Protein AF-M1ES53-F1 (afdb_monomer_lite)

Radius of gyration: 24.57 Å; chains: 1; bounding box: 53×30×74 Å

Organism: Mustela putorius furo (NCBI:txid9669)

Secondary structure (DSSP, 8-state):
-HHHHHHHHHHHHHHHHHHHHHHHHHHHHHHHHHHHHS--SS-TTTTTT-EEEGGGGSSS-TT-SS-EEEHHHHHHHHT-HHHHHHHHHHHHHHHHHHHHHHHHHHHHHHHHHHHHHHHHHHHHHHH--

Foldseek 3Di:
DLVVLVVVLVVLVVVLVVLVLVLVLLVVLLVLLVVLVPPPVDDQVVQQPRKDFQCVSVPDDPPDPPRMDTHPRSNVVNPDPVSVVVNVVSVVSSVVSVVSSVVSVVVSVVVVVVVVVVVVVVVVVVVVD

Sequence (129 aa):
FVFLTYVLGVAWLGVFGFSAVPVFMFYNIWSTCEVIKSPQTNGTAAVEQICVDIRQYGIIPWNAFPGKICGSALENICNTNEFYMSYHLFIVACAGAGATVVALLIYMMATTYNYAVLKFKSREDCCTK

Structure (mmCIF, N/CA/C/O backbone):
data_AF-M1ES53-F1
#
_entry.id   AF-M1ES53-F1
#
loop_
_atom_site.group_PDB
_atom_site.id
_atom_site.type_symbol
_atom_site.label_atom_id
_atom_site.label_alt_id
_atom_site.label_comp_id
_atom_site.label_asym_id
_atom_site.label_entity_id
_atom_site.label_seq_id
_atom_site.pdbx_PDB_ins_code
_atom_site.Cartn_x
_atom_site.Cartn_y
_atom_site.Cartn_z
_atom_site.occupancy
_atom_site.B_iso_or_equiv
_atom_site.auth_seq_id
_atom_site.auth_comp_id
_atom_site.auth_asym_id
_atom_site.auth_atom_id
_atom_site.pdbx_PDB_model_num
ATOM 1 N N . PHE A 1 1 ? 14.698 -7.957 -22.490 1.00 77.38 1 PHE A N 1
ATOM 2 C CA . PHE A 1 1 ? 14.964 -6.879 -21.519 1.00 77.38 1 PHE A CA 1
ATOM 3 C C . PHE A 1 1 ? 13.811 -5.869 -21.454 1.00 77.38 1 PHE A C 1
ATOM 5 O O . PHE A 1 1 ? 13.119 -5.868 -20.449 1.00 77.38 1 PHE A O 1
ATOM 12 N N . VAL A 1 2 ? 13.493 -5.138 -22.536 1.00 81.38 2 VAL A N 1
ATOM 13 C CA . VAL A 1 2 ? 12.355 -4.178 -22.594 1.00 81.38 2 VAL A CA 1
ATOM 14 C C . VAL A 1 2 ? 10.993 -4.805 -22.240 1.00 81.38 2 VAL A C 1
ATOM 16 O O . VAL A 1 2 ? 10.196 -4.212 -21.520 1.00 81.38 2 VAL A O 1
ATOM 19 N N . PHE A 1 3 ? 10.739 -6.035 -22.695 1.00 84.06 3 PHE A N 1
ATOM 20 C CA . PHE A 1 3 ? 9.517 -6.768 -22.346 1.00 84.06 3 PHE A CA 1
ATOM 21 C C . PHE A 1 3 ? 9.392 -7.027 -20.833 1.00 84.06 3 PHE A C 1
ATOM 23 O O . PHE A 1 3 ? 8.334 -6.807 -20.254 1.00 84.06 3 PHE A O 1
ATOM 30 N N . LEU A 1 4 ? 10.488 -7.424 -20.172 1.00 87.44 4 LEU A N 1
ATOM 31 C CA . LEU A 1 4 ? 10.495 -7.701 -18.730 1.00 87.44 4 LEU A CA 1
ATOM 32 C C . LEU A 1 4 ? 10.243 -6.433 -17.915 1.00 87.44 4 LEU A C 1
ATOM 34 O O . LEU A 1 4 ? 9.462 -6.465 -16.972 1.00 87.44 4 LEU A O 1
ATOM 38 N N . THR A 1 5 ? 10.856 -5.310 -18.295 1.00 86.81 5 THR A N 1
ATOM 39 C CA . THR A 1 5 ? 10.650 -4.027 -17.608 1.00 86.81 5 THR A CA 1
ATOM 40 C C . THR A 1 5 ? 9.227 -3.504 -17.773 1.00 86.81 5 THR A C 1
ATOM 42 O O . THR A 1 5 ? 8.697 -2.899 -16.848 1.00 86.81 5 THR A O 1
ATOM 45 N N . TYR A 1 6 ? 8.585 -3.776 -18.913 1.00 87.94 6 TYR A N 1
ATOM 46 C CA . TYR A 1 6 ? 7.183 -3.425 -19.138 1.00 87.94 6 TYR A CA 1
ATOM 47 C C . TYR A 1 6 ? 6.237 -4.259 -18.264 1.00 87.94 6 TYR A C 1
ATOM 49 O O . TYR A 1 6 ? 5.409 -3.698 -17.552 1.00 87.94 6 TYR A O 1
ATOM 57 N N . VAL A 1 7 ? 6.405 -5.588 -18.252 1.00 92.75 7 VAL A N 1
ATOM 58 C CA . VAL A 1 7 ? 5.613 -6.487 -17.393 1.00 92.75 7 VAL A CA 1
ATOM 59 C C . VAL A 1 7 ? 5.801 -6.130 -15.918 1.00 92.75 7 VAL A C 1
ATOM 61 O O . VAL A 1 7 ? 4.825 -6.030 -15.178 1.00 92.75 7 VAL A O 1
ATOM 64 N N . LEU A 1 8 ? 7.044 -5.872 -15.504 1.00 91.81 8 LEU A N 1
ATOM 65 C CA . LEU A 1 8 ? 7.364 -5.441 -14.148 1.00 91.81 8 LEU A CA 1
ATOM 66 C C . LEU A 1 8 ? 6.706 -4.092 -13.818 1.00 91.81 8 LEU A C 1
ATOM 68 O O . LEU A 1 8 ? 6.126 -3.948 -12.748 1.00 91.81 8 LEU A O 1
ATOM 72 N N . GLY A 1 9 ? 6.727 -3.129 -14.744 1.00 91.69 9 GLY A N 1
ATOM 73 C CA . GLY A 1 9 ? 6.070 -1.831 -14.576 1.00 91.69 9 GLY A CA 1
ATOM 74 C C . GLY A 1 9 ? 4.558 -1.947 -14.380 1.00 91.69 9 GLY A C 1
ATOM 75 O O . GLY A 1 9 ? 4.015 -1.346 -13.457 1.00 91.69 9 GLY A O 1
ATOM 76 N N . VAL A 1 10 ? 3.883 -2.768 -15.190 1.00 93.62 10 VAL A N 1
ATOM 77 C CA . VAL A 1 10 ? 2.440 -3.029 -15.042 1.00 93.62 10 VAL A CA 1
ATOM 78 C C . VAL A 1 10 ? 2.138 -3.722 -13.712 1.00 93.62 10 VAL A C 1
ATOM 80 O O . VAL A 1 10 ? 1.186 -3.343 -13.030 1.00 93.62 10 VAL A O 1
ATOM 83 N N . ALA A 1 11 ? 2.963 -4.692 -13.305 1.00 95.31 11 ALA A N 1
ATOM 84 C CA . ALA A 1 11 ? 2.803 -5.375 -12.024 1.00 95.31 11 ALA A CA 1
ATOM 85 C C . ALA A 1 11 ? 2.896 -4.395 -10.841 1.00 95.31 11 ALA A C 1
ATOM 87 O O . ALA A 1 11 ? 2.007 -4.380 -9.991 1.00 95.31 11 ALA A O 1
ATOM 88 N N . TRP A 1 12 ? 3.913 -3.528 -10.812 1.00 94.62 12 TRP A N 1
ATOM 89 C CA . TRP A 1 12 ? 4.075 -2.532 -9.746 1.00 94.62 12 TRP A CA 1
ATOM 90 C C . TRP A 1 12 ? 3.012 -1.434 -9.769 1.00 94.62 12 TRP A C 1
ATOM 92 O O . TRP A 1 12 ? 2.634 -0.948 -8.708 1.00 94.62 12 TRP A O 1
ATOM 102 N N . LEU A 1 13 ? 2.475 -1.085 -10.941 1.00 94.38 13 LEU A N 1
ATOM 103 C CA . LEU A 1 13 ? 1.328 -0.182 -11.051 1.00 94.38 13 LEU A CA 1
ATOM 104 C C . LEU A 1 13 ? 0.084 -0.803 -10.399 1.00 94.38 13 LEU A C 1
ATOM 106 O O . LEU A 1 13 ? -0.609 -0.135 -9.632 1.00 94.38 13 LEU A O 1
ATOM 110 N N . GLY A 1 14 ? -0.151 -2.098 -10.629 1.00 94.44 14 GLY A N 1
ATOM 111 C CA . GLY A 1 14 ? -1.191 -2.856 -9.936 1.00 94.44 14 GLY A CA 1
ATOM 112 C C . GLY A 1 14 ? -0.983 -2.870 -8.420 1.00 94.44 14 GLY A C 1
ATOM 113 O O . GLY A 1 14 ? -1.891 -2.501 -7.679 1.00 94.44 14 GLY A O 1
ATOM 114 N N . VAL A 1 15 ? 0.220 -3.225 -7.953 1.00 95.00 15 VAL A N 1
ATOM 115 C CA . VAL A 1 15 ? 0.566 -3.228 -6.516 1.00 95.00 15 VAL A CA 1
ATOM 116 C C . VAL A 1 15 ? 0.343 -1.851 -5.893 1.00 95.00 15 VAL A C 1
ATOM 118 O O . VAL A 1 15 ? -0.278 -1.762 -4.837 1.00 95.00 15 VAL A O 1
ATOM 121 N N . PHE A 1 16 ? 0.774 -0.781 -6.562 1.00 95.19 16 PHE A N 1
ATOM 122 C CA . PHE A 1 16 ? 0.545 0.592 -6.122 1.00 95.19 16 PHE A CA 1
ATOM 123 C C . PHE A 1 16 ? -0.956 0.890 -5.973 1.00 95.19 16 PHE A C 1
ATOM 125 O O . PHE A 1 16 ? -1.389 1.304 -4.897 1.00 95.19 16 PHE A O 1
ATOM 132 N N . GLY A 1 17 ? -1.766 0.579 -6.990 1.00 93.44 17 GLY A N 1
ATOM 133 C CA . GLY A 1 17 ? -3.217 0.783 -6.955 1.00 93.44 17 GLY A CA 1
ATOM 134 C C . GLY A 1 17 ? -3.924 -0.008 -5.850 1.00 93.44 17 GLY A C 1
ATOM 135 O O . GLY A 1 17 ? -4.710 0.557 -5.092 1.00 93.44 17 GLY A O 1
ATOM 136 N N . PHE A 1 18 ? -3.609 -1.296 -5.696 1.00 91.88 18 PHE A N 1
ATOM 137 C CA . PHE A 1 18 ? -4.199 -2.123 -4.640 1.00 91.88 18 PHE A CA 1
ATOM 138 C C . PHE A 1 18 ? -3.734 -1.707 -3.240 1.00 91.88 18 PHE A C 1
ATOM 140 O O . PHE A 1 18 ? -4.531 -1.746 -2.307 1.00 91.88 18 PHE A O 1
ATOM 147 N N . SER A 1 19 ? -2.485 -1.257 -3.082 1.00 93.19 19 SER A N 1
ATOM 148 C CA . SER A 1 19 ? -1.952 -0.779 -1.797 1.00 93.19 19 SER A CA 1
ATOM 149 C C . SER A 1 19 ? -2.533 0.568 -1.351 1.00 93.19 19 SER A C 1
ATOM 151 O O . SER A 1 19 ? -2.551 0.858 -0.156 1.00 93.19 19 SER A O 1
ATOM 153 N N . ALA A 1 20 ? -3.079 1.367 -2.274 1.00 91.56 20 ALA A N 1
ATOM 154 C CA . ALA A 1 20 ? -3.746 2.621 -1.933 1.00 91.56 20 ALA A CA 1
ATOM 155 C C . ALA A 1 20 ? -5.036 2.402 -1.119 1.00 91.56 20 ALA A C 1
ATOM 157 O O . ALA A 1 20 ? -5.382 3.239 -0.287 1.00 91.56 20 ALA A O 1
ATOM 158 N N . VAL A 1 21 ? -5.719 1.266 -1.308 1.00 91.44 21 VAL A N 1
ATOM 159 C CA . VAL A 1 21 ? -6.961 0.922 -0.594 1.00 91.44 21 VAL A CA 1
ATOM 160 C C . VAL A 1 21 ? -6.748 0.806 0.925 1.00 91.44 21 VAL A C 1
ATOM 162 O O . VAL A 1 21 ? -7.411 1.542 1.661 1.00 91.44 21 VAL A O 1
ATOM 165 N N . PRO A 1 22 ? -5.834 -0.046 1.439 1.00 90.50 22 PRO A N 1
ATOM 166 C CA . PRO A 1 22 ? -5.568 -0.108 2.872 1.00 90.50 22 PRO A CA 1
ATOM 167 C C . PRO A 1 22 ? -5.001 1.211 3.407 1.00 90.50 22 PRO A C 1
ATOM 169 O O . PRO A 1 22 ? -5.408 1.627 4.486 1.00 90.50 22 PRO A O 1
ATOM 172 N N . VAL A 1 23 ? -4.145 1.925 2.662 1.00 92.69 23 VAL A N 1
ATOM 173 C CA . VAL A 1 23 ? -3.636 3.244 3.096 1.00 92.69 23 VAL A CA 1
ATOM 174 C C . VAL A 1 23 ? -4.781 4.236 3.318 1.00 92.69 23 VAL A C 1
ATOM 176 O O . VAL A 1 23 ? -4.829 4.892 4.358 1.00 92.69 23 VAL A O 1
ATOM 179 N N . PHE A 1 24 ? -5.736 4.309 2.389 1.00 91.38 24 PHE A N 1
ATOM 180 C CA . PHE A 1 24 ? -6.916 5.160 2.529 1.00 91.38 24 PHE A CA 1
ATOM 181 C C . PHE A 1 24 ? -7.786 4.735 3.720 1.00 91.38 24 PHE A C 1
ATOM 183 O O . PHE A 1 24 ? -8.216 5.577 4.505 1.00 91.38 24 PHE A O 1
ATOM 190 N N . MET A 1 25 ? -8.005 3.434 3.907 1.00 89.69 25 MET A N 1
ATOM 191 C CA . MET A 1 25 ? -8.761 2.900 5.042 1.00 89.69 25 MET A CA 1
ATOM 192 C C . MET A 1 25 ? -8.118 3.265 6.391 1.00 89.69 25 MET A C 1
ATOM 194 O O . MET A 1 25 ? -8.790 3.817 7.264 1.00 89.69 25 MET A O 1
ATOM 198 N N . PHE A 1 26 ? -6.815 3.015 6.554 1.00 89.88 26 PHE A N 1
ATOM 199 C CA . PHE A 1 26 ? -6.088 3.357 7.777 1.00 89.88 26 PHE A CA 1
ATOM 200 C C . PHE A 1 26 ? -6.048 4.869 8.021 1.00 89.88 26 PHE A C 1
ATOM 202 O O . PHE A 1 26 ? -6.191 5.293 9.165 1.00 89.88 26 PHE A O 1
ATOM 209 N N . TYR A 1 27 ? -5.922 5.685 6.969 1.00 90.38 27 TYR A N 1
ATOM 210 C CA . TYR A 1 27 ? -5.970 7.144 7.078 1.00 90.38 27 TYR A CA 1
ATOM 211 C C . TYR A 1 27 ? -7.315 7.640 7.625 1.00 90.38 27 TYR A C 1
ATOM 213 O O . TYR A 1 27 ? -7.347 8.467 8.536 1.00 90.38 27 TYR A O 1
ATOM 221 N N . ASN A 1 28 ? -8.433 7.099 7.128 1.00 89.50 28 ASN A N 1
ATOM 222 C CA . ASN A 1 28 ? -9.760 7.449 7.637 1.00 89.50 28 ASN A CA 1
ATOM 223 C C . ASN A 1 28 ? -9.921 7.048 9.112 1.00 89.50 28 ASN A C 1
ATOM 225 O O . ASN A 1 28 ? -10.402 7.854 9.908 1.00 89.50 28 ASN A O 1
ATOM 229 N N . ILE A 1 29 ? -9.454 5.857 9.508 1.00 87.69 29 ILE A N 1
ATOM 230 C CA . ILE A 1 29 ? -9.480 5.429 10.917 1.00 87.69 29 ILE A CA 1
ATOM 231 C C . ILE A 1 29 ? -8.613 6.356 11.782 1.00 87.69 29 ILE A C 1
ATOM 233 O O . ILE A 1 29 ? -9.097 6.862 12.789 1.00 87.69 29 ILE A O 1
ATOM 237 N N . TRP A 1 30 ? -7.374 6.643 11.369 1.00 88.44 30 TRP A N 1
ATOM 238 C CA . TRP A 1 30 ? -6.461 7.540 12.087 1.00 88.44 30 TRP A CA 1
ATOM 239 C C . TRP A 1 30 ? -7.042 8.951 12.245 1.00 88.44 30 TRP A C 1
ATOM 241 O O . TRP A 1 30 ? -7.061 9.494 13.345 1.00 88.44 30 TRP A O 1
ATOM 251 N N . SER A 1 31 ? -7.580 9.532 11.169 1.00 88.06 31 SER A N 1
ATOM 252 C CA . SER A 1 31 ? -8.220 10.853 11.230 1.00 88.06 31 SER A CA 1
ATOM 253 C C . SER A 1 31 ? -9.405 10.869 12.202 1.00 88.06 31 SER A C 1
ATOM 255 O O . SER A 1 31 ? -9.575 11.822 12.956 1.00 88.06 31 SER A O 1
ATOM 257 N N . THR A 1 32 ? -10.170 9.776 12.260 1.00 84.94 32 THR A N 1
ATOM 258 C CA . THR A 1 32 ? -11.275 9.612 13.212 1.00 84.94 32 THR A CA 1
ATOM 259 C C . THR A 1 32 ? -10.763 9.483 14.652 1.00 84.94 32 THR A C 1
ATOM 261 O O . THR A 1 32 ? -11.352 10.056 15.566 1.00 84.94 32 THR A O 1
ATOM 264 N N . CYS A 1 33 ? -9.637 8.794 14.864 1.00 86.44 33 CYS A N 1
ATOM 265 C CA . CYS A 1 33 ? -8.972 8.702 16.165 1.00 86.44 33 CYS A CA 1
ATOM 266 C C . CYS A 1 33 ? -8.552 10.076 16.706 1.00 86.44 33 CYS A C 1
ATOM 268 O O . CYS A 1 33 ? -8.753 10.358 17.885 1.00 86.44 33 CYS A O 1
ATOM 270 N N . GLU A 1 34 ? -8.000 10.941 15.853 1.00 84.69 34 GLU A N 1
ATOM 271 C CA . GLU A 1 34 ? -7.633 12.314 16.229 1.00 84.69 34 GLU A CA 1
ATOM 272 C C . GLU A 1 34 ? -8.864 13.154 16.605 1.00 84.69 34 GLU A C 1
ATOM 274 O O . GLU A 1 34 ? -8.834 13.907 17.579 1.00 84.69 34 GLU A O 1
ATOM 279 N N . VAL A 1 35 ? -9.989 12.971 15.902 1.00 82.88 35 VAL A N 1
ATOM 280 C CA . VAL A 1 35 ? -11.258 13.647 16.228 1.00 82.88 35 VAL A CA 1
ATOM 281 C C . VAL A 1 35 ? -11.786 13.214 17.603 1.00 82.88 35 VAL A C 1
ATOM 283 O O . VAL A 1 35 ? -12.236 14.069 18.368 1.00 82.88 35 VAL A O 1
ATOM 286 N N . ILE A 1 36 ? -11.682 11.925 17.950 1.00 78.31 36 ILE A N 1
ATOM 287 C CA . ILE A 1 36 ? -12.090 11.381 19.262 1.00 78.31 36 ILE A CA 1
ATOM 288 C C . ILE A 1 36 ? -11.204 11.905 20.399 1.00 78.31 36 ILE A C 1
ATOM 290 O O . ILE A 1 36 ? -11.706 12.189 21.483 1.00 78.31 36 ILE A O 1
ATOM 294 N N . LYS A 1 37 ? -9.896 12.054 20.158 1.00 73.69 37 LYS A N 1
ATOM 295 C CA . LYS A 1 37 ? -8.937 12.571 21.149 1.00 73.69 37 LYS A CA 1
ATOM 296 C C . LYS A 1 37 ? -9.035 14.085 21.355 1.00 73.69 37 LYS A C 1
ATOM 298 O O . LYS A 1 37 ? -8.537 14.595 22.359 1.00 73.69 37 LYS A O 1
ATOM 303 N N . SER A 1 38 ? -9.657 14.813 20.427 1.00 68.88 38 SER A N 1
ATOM 304 C CA . SER A 1 38 ? -9.877 16.250 20.581 1.00 68.88 38 SER A CA 1
ATOM 305 C C . SER A 1 38 ? -10.930 16.522 21.670 1.00 68.88 38 SER A C 1
ATOM 307 O O . SER A 1 38 ? -11.894 15.761 21.776 1.00 68.88 38 SER A O 1
ATOM 309 N N . PRO A 1 39 ? -10.797 17.589 22.484 1.00 57.50 39 PRO A N 1
ATOM 310 C CA . PRO A 1 39 ? -11.771 17.898 23.522 1.00 57.50 39 PRO A CA 1
ATOM 311 C C . PRO A 1 39 ? -13.087 18.362 22.882 1.00 57.50 39 PRO A C 1
ATOM 313 O O . PRO A 1 39 ? -13.318 19.553 22.669 1.00 57.50 39 PRO A O 1
ATOM 316 N N . GLN A 1 40 ? -13.959 17.408 22.554 1.00 57.34 40 GLN A N 1
ATOM 317 C CA . GLN A 1 40 ? -15.332 17.686 22.158 1.00 57.34 40 GLN A CA 1
ATOM 318 C C . GLN A 1 40 ? -16.037 18.317 23.355 1.00 57.34 40 GLN A C 1
ATOM 320 O O . GLN A 1 40 ? -16.209 17.713 24.411 1.00 57.34 40 GLN A O 1
ATOM 325 N N . THR A 1 41 ? -16.412 19.578 23.186 1.00 49.47 41 THR A N 1
ATOM 326 C CA . THR A 1 41 ? -16.846 20.503 24.238 1.00 49.47 41 THR A CA 1
ATOM 327 C C . THR A 1 41 ? -18.186 20.115 24.883 1.00 49.47 41 THR A C 1
ATOM 329 O O . THR A 1 41 ? -18.640 20.810 25.780 1.00 49.47 41 THR A O 1
ATOM 332 N N . ASN A 1 42 ? -18.817 19.009 24.470 1.00 46.53 42 ASN A N 1
ATOM 333 C CA . ASN A 1 42 ? -20.146 18.594 24.919 1.00 46.53 42 ASN A CA 1
ATOM 334 C C . ASN A 1 42 ? -20.274 17.067 25.057 1.00 46.53 42 ASN A C 1
ATOM 336 O O . ASN A 1 42 ? -20.949 16.422 24.261 1.00 46.53 42 ASN A O 1
ATOM 340 N N . GLY A 1 43 ? -19.685 16.509 26.115 1.00 49.34 43 GLY A N 1
ATOM 341 C CA . GLY A 1 43 ? -20.131 15.250 26.718 1.00 49.34 43 GLY A CA 1
ATOM 342 C C . GLY A 1 43 ? -19.872 13.959 25.927 1.00 49.34 43 GLY A C 1
ATOM 343 O O . GLY A 1 43 ? -19.862 13.894 24.702 1.00 49.34 43 GLY A O 1
ATOM 344 N N . THR A 1 44 ? -19.726 12.873 26.674 1.00 53.88 44 THR A N 1
ATOM 345 C CA . THR A 1 44 ? -19.545 11.485 26.216 1.00 53.88 44 THR A CA 1
ATOM 346 C C . THR A 1 44 ? -20.559 10.999 25.163 1.00 53.88 44 THR A C 1
ATOM 348 O O . THR A 1 44 ? -20.268 10.051 24.441 1.00 53.88 44 THR A O 1
ATOM 351 N N . ALA A 1 45 ? -21.704 11.672 25.003 1.00 50.91 45 ALA A N 1
ATOM 352 C CA . ALA A 1 45 ? -22.724 11.357 23.998 1.00 50.91 45 ALA A CA 1
ATOM 353 C C . ALA A 1 45 ? -22.281 11.609 22.539 1.00 50.91 45 ALA A C 1
ATOM 355 O O . ALA A 1 45 ? -22.756 10.923 21.636 1.00 50.91 45 ALA A O 1
ATOM 356 N N . ALA A 1 46 ? -21.360 12.551 22.289 1.00 57.53 46 ALA A N 1
ATOM 357 C CA . ALA A 1 46 ? -20.859 12.825 20.936 1.00 57.53 46 ALA A CA 1
ATOM 358 C C . ALA A 1 46 ? -19.841 11.771 20.452 1.00 57.53 46 ALA A C 1
ATOM 360 O O . ALA A 1 46 ? -19.740 11.503 19.257 1.00 57.53 46 ALA A O 1
ATOM 361 N N . VAL A 1 47 ? -19.113 11.136 21.378 1.00 61.31 47 VAL A N 1
ATOM 362 C CA . VAL A 1 47 ? -18.068 10.143 21.070 1.00 61.31 47 VAL A CA 1
ATOM 363 C C . VAL A 1 47 ? -18.674 8.798 20.654 1.00 61.31 47 VAL A C 1
ATOM 365 O O . VAL A 1 47 ? -18.150 8.141 19.756 1.00 61.31 47 VAL A O 1
ATOM 368 N N . GLU A 1 48 ? -19.819 8.406 21.224 1.00 62.56 48 GLU A N 1
ATOM 369 C CA . GLU A 1 48 ? -20.532 7.181 20.822 1.00 62.56 48 GLU A CA 1
ATOM 370 C C . GLU A 1 48 ? -21.137 7.253 19.408 1.00 62.56 48 GLU A C 1
ATOM 372 O O . GLU A 1 48 ? -21.364 6.213 18.786 1.00 62.56 48 GLU A O 1
ATOM 377 N N . GLN A 1 49 ? -21.363 8.457 18.865 1.00 66.69 49 GLN A N 1
ATOM 378 C CA . GLN A 1 49 ? -21.862 8.636 17.495 1.00 66.69 49 GLN A CA 1
ATOM 379 C C . GLN A 1 49 ? -20.766 8.531 16.425 1.00 66.69 49 GLN A C 1
ATOM 381 O O . GLN A 1 49 ? -21.084 8.323 15.251 1.00 66.69 49 GLN A O 1
ATOM 386 N N . ILE A 1 50 ? -19.489 8.649 16.801 1.00 79.62 50 ILE A N 1
ATOM 387 C CA . ILE A 1 50 ? -18.368 8.552 15.866 1.00 79.62 50 ILE A CA 1
ATOM 388 C C . ILE A 1 50 ? -18.057 7.074 15.627 1.00 79.62 50 ILE A C 1
ATOM 390 O O . ILE A 1 50 ? -17.642 6.345 16.530 1.00 79.62 50 ILE A O 1
ATOM 394 N N . CYS A 1 51 ? -18.266 6.636 14.387 1.00 83.19 51 CYS A N 1
ATOM 395 C CA . CYS A 1 51 ? -18.138 5.244 13.987 1.00 83.19 51 CYS A CA 1
ATOM 396 C C . CYS A 1 51 ? -17.389 5.114 12.666 1.00 83.19 51 CYS A C 1
ATOM 398 O O . CYS A 1 51 ? -17.669 5.852 11.722 1.00 83.19 51 CYS A O 1
ATOM 400 N N . VAL A 1 52 ? -16.534 4.100 12.562 1.00 87.00 52 VAL A N 1
ATOM 401 C CA . VAL A 1 52 ? -15.927 3.694 11.293 1.00 87.00 52 VAL A CA 1
ATOM 402 C C . VAL A 1 52 ? -16.572 2.395 10.825 1.00 87.00 52 VAL A C 1
ATOM 404 O O . VAL A 1 52 ? -16.665 1.427 11.583 1.00 87.00 52 VAL A O 1
ATOM 407 N N . ASP A 1 53 ? -17.028 2.380 9.574 1.00 87.50 53 ASP A N 1
ATOM 408 C CA . ASP A 1 53 ? -17.580 1.198 8.916 1.00 87.50 53 ASP A CA 1
ATOM 409 C C . ASP A 1 53 ? -16.608 0.700 7.843 1.00 87.50 53 ASP A C 1
ATOM 411 O O . ASP A 1 53 ? -16.383 1.336 6.814 1.00 87.50 53 ASP A O 1
ATOM 415 N N . ILE A 1 54 ? -16.017 -0.464 8.093 1.00 84.62 54 ILE A N 1
ATOM 416 C CA . ILE A 1 54 ? -15.019 -1.078 7.212 1.00 84.62 54 ILE A CA 1
ATOM 417 C C . ILE A 1 54 ? -15.646 -1.715 5.961 1.00 84.62 54 ILE A C 1
ATOM 419 O O . ILE A 1 54 ? -14.951 -1.988 4.982 1.00 84.62 54 ILE A O 1
ATOM 423 N N . ARG A 1 55 ? -16.968 -1.922 5.950 1.00 86.50 55 ARG A N 1
ATOM 424 C CA . ARG A 1 55 ? -17.696 -2.529 4.823 1.00 86.50 55 ARG A CA 1
ATOM 425 C C . ARG A 1 55 ? -17.840 -1.557 3.655 1.00 86.50 55 ARG A C 1
ATOM 427 O O . ARG A 1 55 ? -17.952 -1.987 2.512 1.00 86.50 55 ARG A O 1
ATOM 434 N N . GLN A 1 56 ? -17.746 -0.252 3.920 1.00 84.81 56 GLN A N 1
ATOM 435 C CA . GLN A 1 56 ? -17.769 0.793 2.891 1.00 84.81 56 GLN A CA 1
ATOM 436 C C . GLN A 1 56 ? -16.594 0.693 1.907 1.00 84.81 56 GLN A C 1
ATOM 438 O O . GLN A 1 56 ? -16.702 1.157 0.776 1.00 84.81 56 GLN A O 1
ATOM 443 N N . TYR A 1 57 ? -15.499 0.045 2.309 1.00 83.38 57 TYR A N 1
ATOM 444 C CA . TYR A 1 57 ? -14.320 -0.154 1.467 1.00 83.38 57 TYR A CA 1
ATOM 445 C C . TYR A 1 57 ? -14.439 -1.379 0.543 1.00 83.38 57 TYR A C 1
ATOM 447 O O . TYR A 1 57 ? -13.539 -1.629 -0.252 1.00 83.38 57 TYR A O 1
ATOM 455 N N . GLY A 1 58 ? -15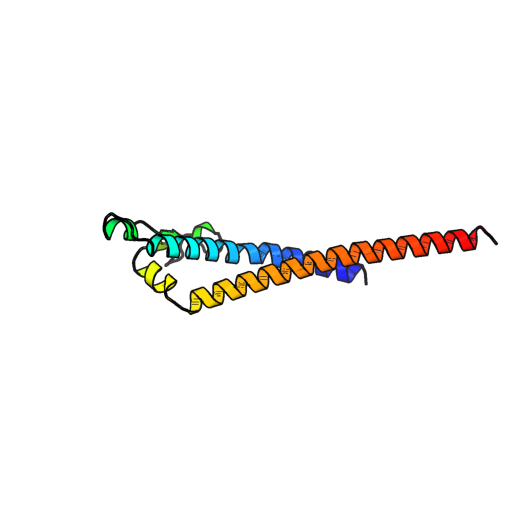.523 -2.163 0.637 1.00 82.12 58 GLY A N 1
ATOM 456 C CA . GLY A 1 58 ? -15.801 -3.296 -0.258 1.00 82.12 58 GLY A CA 1
ATOM 457 C C . GLY A 1 58 ? -14.896 -4.522 -0.077 1.00 82.12 58 GLY A C 1
ATOM 458 O O . GLY A 1 58 ? -15.052 -5.503 -0.795 1.00 82.12 58 GLY A O 1
ATOM 459 N N . ILE A 1 59 ? -13.973 -4.490 0.889 1.00 82.19 59 ILE A N 1
ATOM 460 C CA . ILE A 1 59 ? -13.054 -5.599 1.205 1.00 82.19 59 ILE A CA 1
ATOM 461 C C . ILE A 1 59 ? -13.804 -6.743 1.904 1.00 82.19 59 ILE A C 1
ATOM 463 O O . ILE A 1 59 ? -13.449 -7.912 1.773 1.00 82.19 59 ILE A O 1
ATOM 467 N N . ILE A 1 60 ? -14.840 -6.398 2.671 1.00 85.38 60 ILE A N 1
ATOM 468 C CA . ILE A 1 60 ? -15.532 -7.295 3.592 1.00 85.38 60 ILE A CA 1
ATOM 469 C C . ILE A 1 60 ? -17.035 -7.275 3.265 1.00 85.38 60 ILE A C 1
ATOM 471 O O . ILE A 1 60 ? -17.592 -6.194 3.052 1.00 85.38 60 ILE A O 1
ATOM 475 N N . PRO A 1 61 ? -17.719 -8.437 3.227 1.00 84.00 61 PRO A N 1
ATOM 476 C CA . PRO A 1 61 ? -19.146 -8.497 2.925 1.00 84.00 61 PRO A CA 1
ATOM 477 C C . PRO A 1 61 ? -19.985 -7.746 3.967 1.00 84.00 61 PRO A C 1
ATOM 479 O O . PRO A 1 61 ? -19.645 -7.699 5.149 1.00 84.00 61 PRO A O 1
ATOM 482 N N . TRP A 1 62 ? -21.149 -7.233 3.550 1.00 82.62 62 TRP A N 1
ATOM 483 C CA . TRP A 1 62 ? -22.067 -6.482 4.421 1.00 82.62 62 TRP A CA 1
ATOM 484 C C . TRP A 1 62 ? -22.512 -7.241 5.682 1.00 82.62 62 TRP A C 1
ATOM 486 O O . TRP A 1 62 ? -22.884 -6.616 6.677 1.00 82.62 62 TRP A O 1
ATOM 496 N N . ASN A 1 63 ? -22.432 -8.574 5.631 1.00 83.06 63 ASN A N 1
ATOM 497 C CA . ASN A 1 63 ? -22.819 -9.501 6.691 1.00 83.06 63 ASN A CA 1
ATOM 498 C C . ASN A 1 63 ? -21.680 -9.839 7.676 1.00 83.06 63 ASN A C 1
ATOM 500 O O . ASN A 1 63 ? -21.849 -10.696 8.540 1.00 83.06 63 ASN A O 1
ATOM 504 N N . ALA A 1 64 ? -20.501 -9.227 7.535 1.00 80.38 64 ALA A N 1
ATOM 505 C CA . ALA A 1 64 ? -19.404 -9.454 8.465 1.00 80.38 64 ALA A CA 1
ATOM 506 C C . ALA A 1 64 ? -19.636 -8.733 9.795 1.00 80.38 64 ALA A C 1
ATOM 508 O O . ALA A 1 64 ? -19.995 -7.552 9.835 1.00 80.38 64 ALA A O 1
ATOM 509 N N . PHE A 1 65 ? -19.373 -9.452 10.882 1.00 79.88 65 PHE A N 1
ATOM 510 C CA . PHE A 1 65 ? -19.436 -8.950 12.245 1.00 79.88 65 PHE A CA 1
ATOM 511 C C . PHE A 1 65 ? -18.088 -9.219 12.932 1.00 79.88 65 PHE A C 1
ATOM 513 O O . PHE A 1 65 ? -17.653 -10.371 12.923 1.00 79.88 65 PHE A O 1
ATOM 520 N N . PRO A 1 66 ? -17.424 -8.214 13.530 1.00 73.38 66 PRO A N 1
ATOM 521 C CA . PRO A 1 66 ? -17.791 -6.796 13.595 1.00 73.38 66 PRO A CA 1
ATOM 522 C C . PRO A 1 66 ? -17.459 -6.041 12.290 1.00 73.38 66 PRO A C 1
ATOM 524 O O . PRO A 1 66 ? -16.318 -6.027 11.845 1.00 73.38 66 PRO A O 1
ATOM 527 N N . GLY A 1 67 ? -18.457 -5.395 11.675 1.00 75.00 67 GLY A N 1
ATOM 528 C CA . GLY A 1 67 ? -18.288 -4.583 10.455 1.00 75.00 67 GLY A CA 1
ATOM 529 C C . GLY A 1 67 ? -18.251 -3.067 10.693 1.00 75.00 67 GLY A C 1
ATOM 530 O O . GLY A 1 67 ? -17.894 -2.304 9.801 1.00 75.00 67 GLY A O 1
ATOM 531 N N . LYS A 1 68 ? -18.615 -2.620 11.897 1.00 86.31 68 LYS A N 1
ATOM 532 C CA . LYS A 1 68 ? -18.675 -1.215 12.314 1.00 86.31 68 LYS A CA 1
ATOM 533 C C . LYS A 1 68 ? -18.190 -1.118 13.756 1.00 86.31 68 LYS A C 1
ATOM 535 O O . LYS A 1 68 ? -18.595 -1.938 14.579 1.00 86.31 68 LYS A O 1
ATOM 540 N N . ILE A 1 69 ? -17.358 -0.126 14.057 1.00 86.69 69 ILE A N 1
ATOM 541 C CA . ILE A 1 69 ? -16.814 0.103 15.403 1.00 86.69 69 ILE A CA 1
ATOM 542 C C . ILE A 1 69 ? -17.013 1.574 15.768 1.00 86.69 69 ILE A C 1
ATOM 544 O O . ILE A 1 69 ? -16.798 2.444 14.927 1.00 86.69 69 ILE A O 1
ATOM 548 N N . CYS A 1 70 ? -17.445 1.841 17.001 1.00 86.19 70 CYS A N 1
ATOM 549 C CA . CYS A 1 70 ? -17.777 3.178 17.496 1.00 86.19 70 CYS A CA 1
ATOM 550 C C . CYS A 1 70 ? -17.191 3.429 18.889 1.00 86.19 70 CYS A C 1
ATOM 552 O O . CYS A 1 70 ? -16.922 2.475 19.627 1.00 86.19 70 CYS A O 1
ATOM 554 N N . GLY A 1 71 ? -17.074 4.706 19.262 1.00 81.75 71 GLY A N 1
ATOM 555 C CA . GLY A 1 71 ? -16.862 5.146 20.644 1.00 81.75 71 GLY A CA 1
ATOM 556 C C . GLY A 1 71 ? -15.657 4.513 21.345 1.00 81.75 71 GLY A C 1
ATOM 557 O O . GLY A 1 71 ? -14.560 4.462 20.794 1.00 81.75 71 GLY A O 1
ATOM 558 N N . SER A 1 72 ? -15.866 4.002 22.559 1.00 79.06 72 SER A N 1
ATOM 559 C CA . SER A 1 72 ? -14.815 3.439 23.426 1.00 79.06 72 SER A CA 1
ATOM 560 C C . SER A 1 72 ? -14.090 2.226 22.828 1.00 79.06 72 SER A C 1
ATOM 562 O O . SER A 1 72 ? -12.896 2.034 23.054 1.00 79.06 72 SER A O 1
ATOM 564 N N . ALA A 1 73 ? -14.772 1.420 22.008 1.00 81.19 73 ALA A N 1
ATOM 565 C CA . ALA A 1 73 ? -14.134 0.322 21.283 1.00 81.19 73 ALA A CA 1
ATOM 566 C C . ALA A 1 73 ? -13.175 0.838 20.196 1.00 81.19 73 ALA A C 1
ATOM 568 O O . ALA A 1 73 ? -12.116 0.250 19.980 1.00 81.19 73 ALA A O 1
ATOM 569 N N . LEU A 1 74 ? -13.524 1.951 19.539 1.00 83.56 74 LEU A N 1
ATOM 570 C CA . LEU A 1 74 ? -12.660 2.614 18.563 1.00 83.56 74 LEU A CA 1
ATOM 571 C C . LEU A 1 74 ? -11.472 3.292 19.259 1.00 83.56 74 LEU A C 1
ATOM 573 O O . LEU A 1 74 ? -10.344 3.144 18.803 1.00 83.56 74 LEU A O 1
ATOM 577 N N . GLU A 1 75 ? -11.693 3.941 20.403 1.00 83.25 75 GLU A N 1
ATOM 578 C CA . GLU A 1 75 ? -10.634 4.552 21.218 1.00 83.25 75 GLU A CA 1
ATOM 579 C C . GLU A 1 75 ? -9.566 3.535 21.656 1.00 83.25 75 GLU A C 1
ATOM 581 O O . GLU A 1 75 ? -8.367 3.802 21.540 1.00 83.25 75 GLU A O 1
ATOM 586 N N . ASN A 1 76 ? -9.986 2.338 22.079 1.00 85.94 76 ASN A N 1
ATOM 587 C CA . ASN A 1 76 ? -9.064 1.256 22.421 1.00 85.94 76 ASN A CA 1
ATOM 588 C C . ASN A 1 76 ? -8.179 0.863 21.228 1.00 85.94 76 ASN A C 1
ATOM 590 O O . ASN A 1 76 ? -6.974 0.702 21.394 1.00 85.94 76 ASN A O 1
ATOM 594 N N . ILE A 1 77 ? -8.743 0.774 20.018 1.00 85.94 77 ILE A N 1
ATOM 595 C CA . ILE A 1 77 ? -7.980 0.482 18.792 1.00 85.94 77 ILE A CA 1
ATOM 596 C C . ILE A 1 77 ? -7.007 1.624 18.479 1.00 85.94 77 ILE A C 1
ATOM 598 O O . ILE A 1 77 ? -5.838 1.374 18.188 1.00 85.94 77 ILE A O 1
ATOM 602 N N . CYS A 1 78 ? -7.450 2.875 18.609 1.00 86.12 78 CYS A N 1
ATOM 603 C CA . CYS A 1 78 ? -6.633 4.068 18.380 1.00 86.12 78 CYS A CA 1
ATOM 604 C C . CYS A 1 78 ? -5.424 4.191 19.325 1.00 86.12 78 CYS A C 1
ATOM 606 O O . CYS A 1 78 ? -4.471 4.902 19.008 1.00 86.12 78 CYS A O 1
ATOM 608 N N . ASN A 1 79 ? -5.464 3.539 20.491 1.00 86.12 79 ASN A N 1
ATOM 609 C CA . ASN A 1 79 ? -4.363 3.504 21.456 1.00 86.12 79 ASN A CA 1
ATOM 610 C C . ASN A 1 79 ? -3.499 2.238 21.349 1.00 86.12 79 ASN A C 1
ATOM 612 O O . ASN A 1 79 ? -2.526 2.100 22.090 1.00 86.12 79 ASN A O 1
ATOM 616 N N . THR A 1 80 ? -3.810 1.320 20.429 1.00 89.81 80 THR A N 1
ATOM 617 C CA . THR A 1 80 ? -2.975 0.134 20.206 1.00 89.81 80 THR A CA 1
ATOM 618 C C . THR A 1 80 ? -1.754 0.465 19.349 1.00 89.81 80 THR A C 1
ATOM 620 O O . THR A 1 80 ? -1.846 1.094 18.292 1.00 89.81 80 THR A O 1
ATOM 623 N N . ASN A 1 81 ? -0.589 -0.030 19.770 1.00 88.69 81 ASN A N 1
ATOM 624 C CA . ASN A 1 81 ? 0.650 0.105 18.997 1.00 88.69 81 ASN A CA 1
ATOM 625 C C . ASN A 1 81 ? 0.603 -0.680 17.675 1.00 88.69 81 ASN A C 1
ATOM 627 O O . ASN A 1 81 ? 1.273 -0.313 16.711 1.00 88.69 81 ASN A O 1
ATOM 631 N N . GLU A 1 82 ? -0.201 -1.743 17.615 1.00 88.19 82 GLU A N 1
ATOM 632 C CA . GLU A 1 82 ? -0.365 -2.583 16.425 1.00 88.19 82 GLU A CA 1
ATOM 633 C C . GLU A 1 82 ? -0.968 -1.800 15.254 1.00 88.19 82 GLU A C 1
ATOM 635 O O . GLU A 1 82 ? -0.491 -1.909 14.120 1.00 88.19 82 GLU A O 1
ATOM 640 N N . PHE A 1 83 ? -1.965 -0.953 15.531 1.00 87.62 83 PHE A N 1
ATOM 641 C CA . PHE A 1 83 ? -2.582 -0.086 14.531 1.00 87.62 83 PHE A CA 1
ATOM 642 C C . PHE A 1 83 ? -1.582 0.937 13.976 1.00 87.62 83 PHE A C 1
ATOM 644 O O . PHE A 1 83 ? -1.450 1.084 12.760 1.00 87.62 83 PHE A O 1
ATOM 6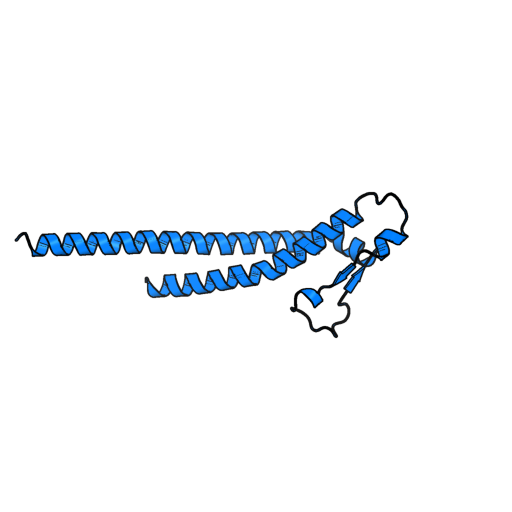51 N N . TYR A 1 84 ? -0.822 1.593 14.859 1.00 87.38 84 TYR A N 1
ATOM 652 C CA . TYR A 1 84 ? 0.161 2.606 14.470 1.00 87.38 84 TYR A CA 1
ATOM 653 C C . TYR A 1 84 ? 1.300 2.023 13.625 1.00 87.38 84 TYR A C 1
ATOM 655 O O . TYR A 1 84 ? 1.658 2.576 12.585 1.00 87.38 84 TYR A O 1
ATOM 663 N N . MET A 1 85 ? 1.840 0.873 14.035 1.00 92.50 85 MET A N 1
ATOM 664 C CA . MET A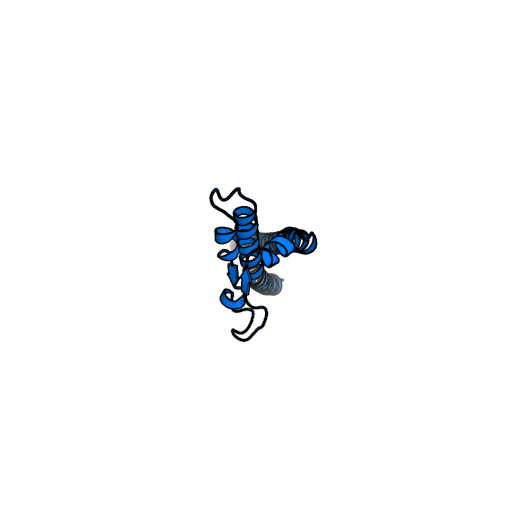 1 85 ? 2.902 0.192 13.297 1.00 92.50 85 MET A CA 1
ATOM 665 C C . MET A 1 85 ? 2.419 -0.263 11.914 1.00 92.50 85 MET A C 1
ATOM 667 O O . MET A 1 85 ? 3.108 -0.051 10.916 1.00 92.50 85 MET A O 1
ATOM 671 N N . SER A 1 86 ? 1.212 -0.835 11.844 1.00 90.94 86 SER A N 1
ATOM 672 C CA . SER A 1 86 ? 0.606 -1.272 10.581 1.00 90.94 86 SER A CA 1
ATOM 673 C C . SER A 1 86 ? 0.411 -0.104 9.616 1.00 90.94 86 SER A C 1
ATOM 675 O O . SER A 1 86 ? 0.788 -0.204 8.451 1.00 90.94 86 SER A O 1
ATOM 677 N N . TYR A 1 87 ? -0.106 1.027 10.101 1.00 88.94 87 TYR A N 1
ATOM 678 C CA . TYR A 1 87 ? -0.299 2.235 9.298 1.00 88.94 87 TYR A CA 1
ATOM 679 C C . TYR A 1 87 ? 0.999 2.708 8.629 1.00 88.94 87 TYR A C 1
ATOM 681 O O . TYR A 1 87 ? 1.032 2.908 7.412 1.00 88.94 87 TYR A O 1
ATOM 689 N N . HIS A 1 88 ? 2.090 2.809 9.394 1.00 92.50 88 HIS A N 1
ATOM 690 C CA . HIS A 1 88 ? 3.393 3.209 8.853 1.00 92.50 88 HIS A CA 1
ATOM 691 C C . HIS A 1 88 ? 3.942 2.208 7.841 1.00 92.50 88 HIS A C 1
ATOM 693 O O . HIS A 1 88 ? 4.423 2.611 6.782 1.00 92.50 88 HIS A O 1
ATOM 699 N N . LEU A 1 89 ? 3.830 0.907 8.124 1.00 93.19 89 LEU A N 1
ATOM 700 C CA . LEU A 1 89 ? 4.266 -0.151 7.208 1.00 93.19 89 LEU A CA 1
ATOM 701 C C . LEU A 1 89 ? 3.532 -0.075 5.862 1.00 93.19 89 LEU A C 1
ATOM 703 O O . LEU A 1 89 ? 4.172 -0.160 4.813 1.00 93.19 89 LEU A O 1
ATOM 707 N N . PHE A 1 90 ? 2.213 0.140 5.871 1.00 92.69 90 PHE A N 1
ATOM 708 C CA . PHE A 1 90 ? 1.427 0.270 4.641 1.00 92.69 90 PHE A CA 1
ATOM 709 C C . PHE A 1 90 ? 1.770 1.535 3.849 1.00 92.69 90 PHE A C 1
ATOM 711 O O . PHE A 1 90 ? 1.865 1.471 2.622 1.00 92.69 90 PHE A O 1
ATOM 718 N N . ILE A 1 91 ? 2.008 2.666 4.520 1.00 93.94 91 ILE A N 1
ATOM 719 C CA . ILE A 1 91 ? 2.443 3.900 3.850 1.00 93.94 91 ILE A CA 1
ATOM 720 C C . ILE A 1 91 ? 3.805 3.707 3.193 1.00 93.94 91 ILE A C 1
ATOM 722 O O . ILE A 1 91 ? 3.966 4.037 2.019 1.00 93.94 91 ILE A O 1
ATOM 726 N N . VAL A 1 92 ? 4.778 3.156 3.923 1.00 95.06 92 VAL A N 1
ATOM 727 C CA . VAL A 1 92 ? 6.128 2.919 3.396 1.00 95.06 92 VAL A CA 1
ATOM 728 C C . VAL A 1 92 ? 6.081 1.943 2.222 1.00 95.06 92 VAL A C 1
ATOM 730 O O . VAL A 1 92 ? 6.738 2.181 1.210 1.00 95.06 92 VAL A O 1
ATOM 733 N N . ALA A 1 93 ? 5.264 0.890 2.303 1.00 94.38 93 ALA A N 1
ATOM 734 C CA . ALA A 1 93 ? 5.074 -0.050 1.202 1.00 94.38 93 ALA A CA 1
ATOM 735 C C . ALA A 1 93 ? 4.461 0.619 -0.042 1.00 94.38 93 ALA A C 1
ATOM 737 O O . ALA A 1 93 ? 4.954 0.412 -1.151 1.00 94.38 93 ALA A O 1
ATOM 738 N N . CYS A 1 94 ? 3.434 1.459 0.130 1.00 94.75 94 CYS A N 1
ATOM 739 C CA . CYS A 1 94 ? 2.803 2.203 -0.964 1.00 94.75 94 CYS A CA 1
ATOM 740 C C . CYS A 1 94 ? 3.768 3.220 -1.597 1.00 94.75 94 CYS A C 1
ATOM 742 O O . CYS A 1 94 ? 3.902 3.276 -2.820 1.00 94.75 94 CYS A O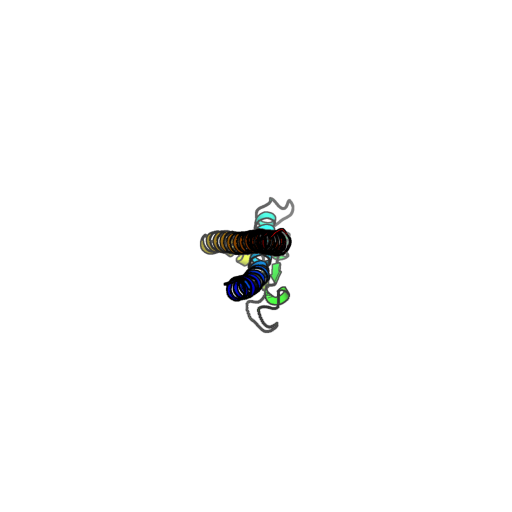 1
ATOM 744 N N . ALA A 1 95 ? 4.509 3.969 -0.776 1.00 96.06 95 ALA A N 1
ATOM 745 C CA . ALA A 1 95 ? 5.534 4.899 -1.241 1.00 96.06 95 ALA A CA 1
ATOM 746 C C . ALA A 1 95 ? 6.663 4.173 -1.989 1.00 96.06 95 ALA A C 1
ATOM 748 O O . ALA A 1 95 ? 7.095 4.630 -3.047 1.00 96.06 95 ALA A O 1
ATOM 749 N N . GLY A 1 96 ? 7.097 3.013 -1.485 1.00 95.19 96 GLY A N 1
ATOM 750 C CA . GLY A 1 96 ? 8.070 2.147 -2.145 1.00 95.19 96 GLY A CA 1
ATOM 751 C C . GLY A 1 96 ? 7.573 1.658 -3.505 1.00 95.19 96 GLY A C 1
ATOM 752 O O . GLY A 1 96 ? 8.273 1.815 -4.504 1.00 95.19 96 GLY A O 1
ATOM 753 N N . ALA A 1 97 ? 6.339 1.152 -3.576 1.00 95.50 97 ALA A N 1
ATOM 754 C CA . ALA A 1 97 ? 5.715 0.760 -4.837 1.00 95.50 97 ALA A CA 1
ATOM 755 C C . ALA A 1 97 ? 5.638 1.947 -5.817 1.00 95.50 97 ALA A C 1
ATOM 757 O O . ALA A 1 97 ? 6.075 1.825 -6.961 1.00 95.50 97 ALA A O 1
ATOM 758 N N . GLY A 1 98 ? 5.202 3.126 -5.363 1.00 94.31 98 GLY A N 1
ATOM 759 C CA . GLY A 1 98 ? 5.174 4.344 -6.178 1.00 94.31 98 GLY A CA 1
ATOM 760 C C . GLY A 1 98 ? 6.556 4.738 -6.712 1.00 94.31 98 GLY A C 1
ATOM 761 O O . GLY A 1 98 ? 6.709 5.005 -7.905 1.00 94.31 98 GLY A O 1
ATOM 762 N N . ALA A 1 99 ? 7.588 4.692 -5.865 1.00 96.50 99 ALA A N 1
ATOM 763 C CA . ALA A 1 99 ? 8.965 4.972 -6.265 1.00 96.50 99 ALA A CA 1
ATOM 764 C C . ALA A 1 99 ? 9.469 3.986 -7.333 1.00 96.50 99 ALA A C 1
ATOM 766 O O . ALA A 1 99 ? 10.108 4.410 -8.298 1.00 96.50 99 ALA A O 1
ATOM 767 N N . THR A 1 100 ? 9.145 2.691 -7.218 1.00 94.56 100 THR A N 1
ATOM 768 C CA . THR A 1 100 ? 9.520 1.699 -8.242 1.00 94.56 100 THR A CA 1
ATOM 769 C C . THR A 1 100 ? 8.843 1.964 -9.584 1.00 94.56 100 THR A C 1
ATOM 771 O O . THR A 1 100 ? 9.507 1.885 -10.616 1.00 94.56 100 THR A O 1
ATOM 774 N N . VAL A 1 101 ? 7.562 2.349 -9.594 1.00 94.81 101 VAL A N 1
ATOM 775 C CA . VAL A 1 101 ? 6.844 2.709 -10.828 1.00 94.81 101 VAL A CA 1
ATOM 776 C C . VAL A 1 101 ? 7.513 3.909 -11.498 1.00 94.81 101 VAL A C 1
ATOM 778 O O . VAL A 1 101 ? 7.820 3.851 -12.688 1.00 94.81 101 VAL A O 1
ATOM 781 N N . VAL A 1 102 ? 7.813 4.968 -10.739 1.00 94.88 102 VAL A N 1
ATOM 782 C CA . VAL A 1 102 ? 8.500 6.161 -11.264 1.00 94.88 102 VAL A CA 1
ATOM 783 C 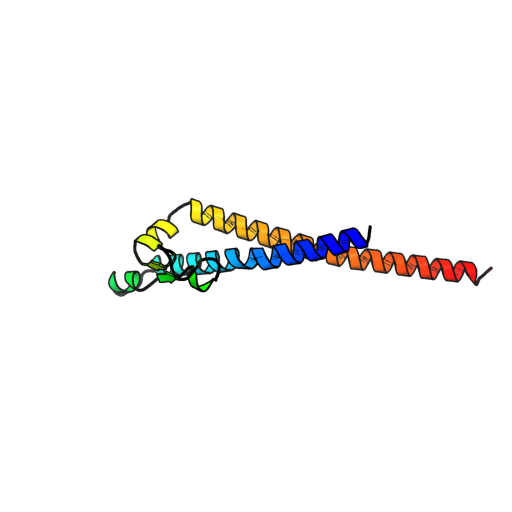C . VAL A 1 102 ? 9.883 5.804 -11.814 1.00 94.88 102 VAL A C 1
ATOM 785 O O . VAL A 1 102 ? 10.227 6.211 -12.925 1.00 94.88 102 VAL A O 1
ATOM 788 N N . ALA A 1 103 ? 10.659 4.997 -11.087 1.00 93.69 103 ALA A N 1
ATOM 789 C CA . ALA A 1 103 ? 11.975 4.551 -11.533 1.00 93.69 103 ALA A CA 1
ATOM 790 C C . ALA A 1 103 ? 11.898 3.751 -12.845 1.00 93.69 103 ALA A C 1
ATOM 792 O O . ALA A 1 103 ? 12.677 4.003 -13.765 1.00 93.69 103 ALA A O 1
ATOM 793 N N . LEU A 1 104 ? 10.937 2.830 -12.967 1.00 91.81 104 LEU A N 1
ATOM 794 C CA . LEU A 1 104 ? 10.737 2.027 -14.177 1.00 91.81 104 LEU A CA 1
ATOM 795 C C . LEU A 1 104 ? 10.293 2.878 -15.377 1.00 91.81 104 LEU A C 1
ATOM 797 O O . LEU A 1 104 ? 10.742 2.627 -16.496 1.00 91.81 104 LEU A O 1
ATOM 801 N N . LEU A 1 105 ? 9.479 3.915 -15.159 1.00 90.25 105 LEU A N 1
ATOM 802 C CA . LEU A 1 105 ? 9.088 4.860 -16.211 1.00 90.25 105 LEU A CA 1
ATOM 803 C C . LEU A 1 105 ? 10.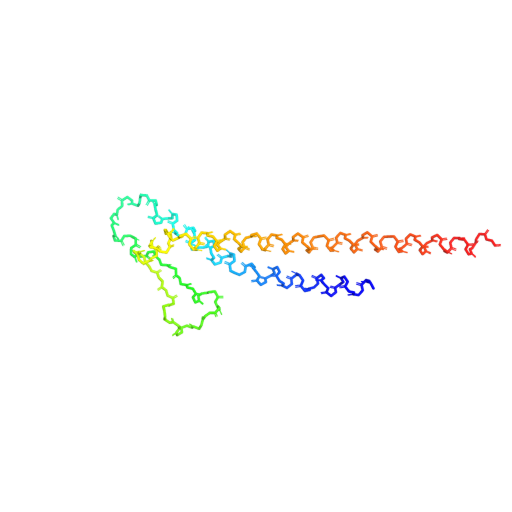284 5.667 -16.728 1.00 90.25 105 LEU A C 1
ATOM 805 O O . LEU A 1 105 ? 10.503 5.737 -17.939 1.00 90.25 105 LEU A O 1
ATOM 809 N N . ILE A 1 106 ? 11.092 6.231 -15.825 1.00 91.88 106 ILE A N 1
ATOM 810 C CA . ILE A 1 106 ? 12.313 6.969 -16.192 1.00 91.88 106 ILE A CA 1
ATOM 811 C C . ILE A 1 106 ? 13.277 6.048 -16.945 1.00 91.88 106 ILE A C 1
ATOM 813 O O . ILE A 1 106 ? 13.839 6.422 -17.976 1.00 91.88 106 ILE A O 1
ATOM 817 N N . TYR A 1 107 ? 13.419 4.814 -16.468 1.00 89.56 107 TYR A N 1
ATOM 818 C CA . TYR A 1 107 ? 14.255 3.808 -17.100 1.00 89.56 107 TYR A CA 1
ATOM 819 C C . TYR A 1 107 ? 13.809 3.484 -18.537 1.00 89.56 107 TYR A C 1
ATOM 821 O O . TYR A 1 107 ? 14.634 3.402 -19.454 1.00 89.56 107 TYR A O 1
ATOM 829 N N . MET A 1 108 ? 12.500 3.352 -18.770 1.00 85.75 108 MET A N 1
ATOM 830 C CA . MET A 1 108 ? 11.948 3.114 -20.106 1.00 85.75 108 MET A CA 1
ATOM 831 C C . MET A 1 108 ? 12.169 4.316 -21.041 1.00 85.75 108 MET A C 1
ATOM 833 O O . MET A 1 108 ? 12.520 4.131 -22.208 1.00 85.75 108 MET A O 1
ATOM 837 N N . MET A 1 109 ? 12.049 5.548 -20.537 1.00 88.19 109 MET A N 1
ATOM 838 C CA . MET A 1 109 ? 12.338 6.759 -21.319 1.00 88.19 109 MET A CA 1
ATOM 839 C C . MET A 1 109 ? 13.816 6.846 -21.731 1.00 88.19 109 MET A C 1
ATOM 841 O O . MET A 1 109 ? 14.126 7.081 -22.897 1.00 88.19 109 MET A O 1
ATOM 845 N N . ALA A 1 110 ? 14.746 6.579 -20.811 1.00 88.19 110 ALA A N 1
ATOM 846 C CA . ALA A 1 110 ? 16.177 6.619 -21.115 1.00 88.19 110 ALA A CA 1
ATOM 847 C C . ALA A 1 110 ? 16.599 5.522 -22.111 1.00 88.19 110 ALA A C 1
ATOM 849 O O . ALA A 1 110 ? 17.372 5.766 -23.039 1.00 88.19 110 ALA A O 1
ATOM 850 N N . THR A 1 111 ? 16.080 4.304 -21.947 1.00 84.88 111 THR A N 1
ATOM 851 C CA . THR A 1 111 ? 16.414 3.182 -22.839 1.00 84.88 111 THR A CA 1
ATOM 852 C C . THR A 1 111 ? 15.836 3.352 -24.241 1.00 84.88 111 THR A C 1
ATOM 854 O O . THR A 1 111 ? 16.525 3.047 -25.214 1.00 84.88 111 THR A O 1
ATOM 857 N N . THR A 1 112 ? 14.620 3.889 -24.372 1.00 86.00 112 THR A N 1
ATOM 858 C CA . THR A 1 112 ? 14.031 4.209 -25.684 1.00 86.00 112 THR A CA 1
ATOM 859 C C . THR A 1 112 ? 14.795 5.322 -26.397 1.00 86.00 112 THR A C 1
ATOM 861 O O . THR A 1 112 ? 15.064 5.193 -27.592 1.00 86.00 112 THR A O 1
ATOM 864 N N . TYR A 1 113 ? 15.235 6.354 -25.669 1.00 87.62 113 TYR A N 1
ATOM 865 C CA . TYR A 1 113 ? 16.107 7.396 -26.213 1.00 87.62 113 TYR A CA 1
ATOM 866 C C . TYR A 1 113 ? 17.436 6.823 -26.726 1.00 87.62 113 TYR A C 1
ATOM 868 O O . TYR A 1 113 ? 17.796 7.036 -27.883 1.00 87.62 113 TYR A O 1
ATOM 876 N N . ASN A 1 114 ? 18.133 6.030 -25.907 1.00 87.81 114 ASN A N 1
ATOM 877 C CA . ASN A 1 114 ? 19.404 5.415 -26.299 1.00 87.81 114 ASN A CA 1
ATOM 878 C C . ASN A 1 114 ? 19.246 4.487 -27.511 1.00 87.81 114 ASN A C 1
ATOM 880 O O . ASN A 1 114 ? 20.067 4.522 -28.425 1.00 87.81 114 ASN A O 1
ATOM 884 N N . TYR A 1 115 ? 18.169 3.699 -27.556 1.00 86.06 115 TYR A N 1
ATOM 885 C CA . TYR A 1 115 ? 17.859 2.858 -28.710 1.00 86.06 115 TYR A CA 1
ATOM 886 C C . TYR A 1 115 ? 17.632 3.688 -29.981 1.00 86.06 115 TYR A C 1
ATOM 888 O O . TYR A 1 115 ? 18.186 3.362 -31.031 1.00 86.06 115 TYR A O 1
ATOM 896 N N . ALA A 1 116 ? 16.871 4.784 -29.893 1.00 85.69 116 ALA A N 1
ATOM 897 C CA . ALA A 1 116 ? 16.638 5.674 -31.024 1.00 85.69 116 ALA A CA 1
ATOM 898 C C . ALA A 1 116 ? 17.949 6.298 -31.528 1.00 85.69 116 ALA A C 1
ATOM 900 O O . ALA A 1 116 ? 18.240 6.211 -32.719 1.00 85.69 116 ALA A O 1
ATOM 901 N N . VAL A 1 117 ? 18.776 6.850 -30.632 1.00 87.81 117 VAL A N 1
ATOM 902 C CA . VAL A 1 117 ? 20.071 7.460 -30.981 1.00 87.81 117 VAL A CA 1
ATOM 903 C C . VAL A 1 117 ? 21.008 6.457 -31.656 1.00 87.81 117 VAL A C 1
ATOM 905 O O . VAL A 1 117 ? 21.595 6.779 -32.689 1.00 87.81 117 VAL A O 1
ATOM 908 N N . LEU A 1 118 ? 21.129 5.238 -31.117 1.00 84.88 118 LEU A N 1
ATOM 909 C CA . LEU A 1 118 ? 21.942 4.182 -31.730 1.00 84.88 118 LEU A CA 1
ATOM 910 C C . LEU A 1 118 ? 21.434 3.825 -33.130 1.00 84.88 118 LEU A C 1
ATOM 912 O O . LEU A 1 118 ? 22.228 3.663 -34.056 1.00 84.88 118 LEU A O 1
ATOM 916 N N . LYS A 1 119 ? 20.111 3.755 -33.309 1.00 82.31 119 LYS A N 1
ATOM 917 C CA . LYS A 1 119 ? 19.515 3.458 -34.612 1.00 82.31 119 LYS A CA 1
ATOM 918 C C . LYS A 1 119 ? 19.738 4.585 -35.626 1.00 82.31 119 LYS A C 1
ATOM 920 O O . LYS A 1 119 ? 19.941 4.294 -36.801 1.00 82.31 119 LYS A O 1
ATOM 925 N N . PHE A 1 120 ? 19.696 5.849 -35.199 1.00 80.44 120 PHE A N 1
ATOM 926 C CA . PHE A 1 120 ? 19.980 6.993 -36.072 1.00 80.44 120 PHE A CA 1
ATOM 927 C C . PHE A 1 120 ? 21.445 7.016 -36.512 1.00 80.44 120 PHE A C 1
ATOM 929 O O . PHE A 1 120 ? 21.691 7.029 -37.715 1.00 80.44 120 PHE A O 1
ATOM 936 N N . LYS A 1 121 ? 22.401 6.889 -35.580 1.00 79.12 121 LYS A N 1
ATOM 937 C CA . LYS A 1 121 ? 23.833 6.821 -35.927 1.00 79.12 121 LYS A CA 1
ATOM 938 C C . LYS A 1 121 ? 24.162 5.651 -36.855 1.00 79.12 121 LYS A C 1
ATOM 940 O O . LYS A 1 121 ? 24.830 5.835 -37.863 1.00 79.12 121 LYS A O 1
ATOM 945 N N . SER A 1 122 ? 23.593 4.473 -36.591 1.00 76.31 122 SER A N 1
ATOM 946 C CA . SER A 1 122 ? 23.770 3.308 -37.465 1.00 76.31 122 SER A CA 1
ATOM 947 C C . SER A 1 122 ? 23.263 3.532 -38.899 1.00 76.31 122 SER A C 1
ATOM 949 O O . SER A 1 122 ? 23.772 2.892 -39.817 1.00 76.31 122 SER A O 1
ATOM 951 N N . ARG A 1 123 ? 22.266 4.404 -39.119 1.00 70.19 123 ARG A N 1
ATOM 952 C CA . ARG A 1 123 ? 21.798 4.749 -40.473 1.00 70.19 123 ARG A CA 1
ATOM 953 C C . ARG A 1 123 ? 22.685 5.780 -41.165 1.00 70.19 123 ARG A C 1
ATOM 955 O O . ARG A 1 123 ? 22.820 5.703 -42.382 1.00 70.19 123 ARG A O 1
ATOM 962 N N . GLU A 1 124 ? 23.268 6.711 -40.417 1.00 69.12 124 GLU A N 1
ATOM 963 C CA . GLU A 1 124 ? 24.201 7.711 -40.951 1.00 69.12 124 GLU A CA 1
ATOM 964 C C . GLU A 1 124 ? 25.489 7.051 -41.455 1.00 69.12 124 GLU A C 1
ATOM 966 O O . GLU A 1 124 ? 25.888 7.311 -42.590 1.00 69.12 124 GLU A O 1
ATOM 971 N N . ASP A 1 125 ? 26.060 6.108 -40.697 1.00 61.88 125 ASP A N 1
ATOM 972 C CA . ASP A 1 125 ? 27.248 5.339 -41.110 1.00 61.88 125 ASP A CA 1
ATOM 973 C C . ASP A 1 125 ? 27.001 4.486 -42.371 1.00 61.88 125 ASP A C 1
ATOM 975 O O . ASP A 1 125 ? 27.912 4.236 -43.155 1.00 61.88 125 ASP A O 1
ATOM 979 N N . CYS A 1 126 ? 25.756 4.051 -42.595 1.00 62.25 126 CYS A N 1
ATOM 980 C CA . CYS A 1 126 ? 25.366 3.276 -43.776 1.00 62.25 126 CYS A CA 1
ATOM 981 C C . CYS A 1 126 ? 25.158 4.143 -45.035 1.00 62.25 126 CYS A C 1
ATOM 983 O O . CYS A 1 126 ? 25.131 3.600 -46.135 1.00 62.25 126 CYS A O 1
ATOM 985 N N . CYS A 1 127 ? 24.967 5.460 -44.888 1.00 61.84 127 CYS A N 1
ATOM 986 C CA . CYS A 1 127 ? 24.670 6.374 -46.003 1.00 61.84 127 CYS A CA 1
ATOM 987 C C . CYS A 1 127 ? 25.794 7.386 -46.289 1.00 61.84 127 CYS A C 1
ATOM 989 O O . CYS A 1 127 ? 25.669 8.178 -47.220 1.00 61.84 127 CYS A O 1
ATOM 991 N N . THR A 1 128 ? 26.863 7.396 -45.488 1.00 60.19 128 THR A N 1
ATOM 992 C CA . THR A 1 128 ? 28.031 8.285 -45.651 1.00 60.19 128 THR A CA 1
ATOM 993 C C . THR A 1 128 ? 29.289 7.564 -46.149 1.00 60.19 128 THR A C 1
ATOM 995 O O . THR A 1 128 ? 30.337 8.195 -46.286 1.00 60.19 128 THR A O 1
ATOM 998 N N . LYS A 1 129 ? 29.187 6.269 -46.467 1.00 48.12 129 LYS A N 1
ATOM 999 C CA . LYS A 1 129 ? 30.238 5.454 -47.085 1.00 48.12 129 LYS A CA 1
ATOM 1000 C C . LYS A 1 129 ? 29.748 4.888 -48.410 1.00 48.12 129 LYS A C 1
ATOM 1002 O O . LYS A 1 129 ? 30.581 4.813 -49.336 1.00 48.12 129 LYS A O 1
#

InterPro domains:
  IPR001614 Myelin proteolipid protein PLP [PF01275] (1-123)
  IPR001614 Myelin proteolipid protein PLP [PR00214] (1-27)
  IPR001614 Myelin proteolipid protein PLP [PR00214] (42-70)
  IPR001614 Myelin proteolipid protein PLP [PR00214] (89-118)
  IPR001614 Myelin proteolipid protein PLP [PTHR11683] (1-124)
  IPR001614 Myelin proteolipid protein PLP [SM00002] (28-88)
  IPR018237 Myelin proteolipid protein PLP, conserved site [PS01004] (78-97)

pLDDT: mean 83.47, std 11.75, range [46.53, 96.5]